Protein AF-A0A9P2WR06-F1 (afdb_monomer)

Secondary structure (DSSP, 8-state):
-------GGGSPPHHHHHHHTT-GGGHHHHHHHHHHHHHH-HHHHHHHHHHHHHSPPPPP---S-SSSSHHHHHHHHHHHHHHH--

pLDDT: mean 89.12, std 10.19, range [50.53, 98.12]

Foldseek 3Di:
DDDPDDLVQLFADPVLCVVPVVDPVCQVVSLVVSLVSCVVPVPSLVVVLVVVVVDPDDDDDDDPDPCRDSVNSSVVSSVVVNVVPD

Sequence (86 aa):
MHVDGWLRQVAPSSELRRWFGHLPERWEEFQDRYRDELARDPEGIDVLVDAARHAPVTLLYSAADTERNNAVVLRSYVIEQLGARD

Nearest PDB structures (foldseek):
  2lem-assembly1_A  TM=2.740E-01  e=8.482E+00  Mus musculus
  5oy0-assembly1_L  TM=2.189E-01  e=6.266E+00  Synechocystis sp. PCC 6803

Structure (mmCIF, N/CA/C/O backbone):
data_AF-A0A9P2WR06-F1
#
_entry.id   AF-A0A9P2WR06-F1
#
loop_
_atom_site.group_PDB
_atom_site.id
_atom_site.type_symbol
_atom_site.label_atom_id
_atom_site.label_alt_id
_atom_site.label_comp_id
_atom_site.label_asym_id
_atom_site.label_entity_id
_atom_site.label_seq_id
_atom_site.pdbx_PDB_ins_code
_atom_site.Cartn_x
_atom_site.Cartn_y
_atom_site.Cartn_z
_atom_site.occupancy
_atom_site.B_iso_or_equiv
_atom_site.auth_seq_id
_atom_site.auth_comp_id
_atom_site.auth_asym_id
_atom_site.auth_atom_id
_atom_site.pdbx_PDB_model_num
ATOM 1 N N . MET A 1 1 ? -12.939 -19.680 -0.533 1.00 50.53 1 MET A N 1
ATOM 2 C CA . MET A 1 1 ? -12.518 -18.394 0.054 1.00 50.53 1 MET A CA 1
ATOM 3 C C . MET A 1 1 ? -13.550 -17.363 -0.364 1.00 50.53 1 MET A C 1
ATOM 5 O O . MET A 1 1 ? -13.748 -17.208 -1.561 1.00 50.53 1 MET A O 1
ATOM 9 N N . HIS A 1 2 ? -14.290 -16.788 0.584 1.00 53.31 2 HIS A N 1
ATOM 10 C CA . HIS A 1 2 ? -15.172 -15.648 0.319 1.00 53.31 2 HIS A CA 1
ATOM 11 C C . HIS A 1 2 ? -14.308 -14.385 0.422 1.00 53.31 2 HIS A C 1
ATOM 13 O O . HIS A 1 2 ? -13.431 -14.337 1.282 1.00 53.31 2 HIS A O 1
ATOM 19 N N . VAL A 1 3 ? -14.474 -13.433 -0.495 1.00 60.09 3 VAL A N 1
ATOM 20 C CA . VAL A 1 3 ? -13.770 -12.145 -0.452 1.00 60.09 3 VAL A CA 1
ATOM 21 C C . VAL A 1 3 ? -14.829 -11.090 -0.186 1.00 60.09 3 VAL A C 1
ATOM 23 O O . VAL A 1 3 ? -15.628 -10.792 -1.068 1.00 60.09 3 VAL A O 1
ATOM 26 N N . ASP A 1 4 ? -14.850 -10.572 1.039 1.00 63.19 4 ASP A N 1
ATOM 27 C CA . ASP A 1 4 ? -15.921 -9.702 1.543 1.00 63.19 4 ASP A CA 1
ATOM 28 C C . ASP A 1 4 ? -15.837 -8.253 1.023 1.00 63.19 4 ASP A C 1
ATOM 30 O O . ASP A 1 4 ? -16.761 -7.466 1.215 1.00 63.19 4 ASP A O 1
ATOM 34 N N . GLY A 1 5 ? -14.763 -7.882 0.313 1.00 64.06 5 GLY A N 1
ATOM 35 C CA . GLY A 1 5 ? -14.622 -6.542 -0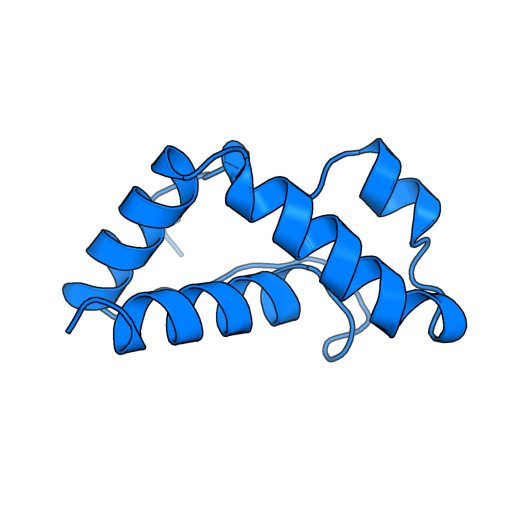.254 1.00 64.06 5 GLY A CA 1
ATOM 36 C C . GLY A 1 5 ? -13.557 -6.424 -1.342 1.00 64.06 5 GLY A C 1
ATOM 37 O O . GLY A 1 5 ? -12.465 -6.982 -1.242 1.00 64.06 5 GLY A O 1
ATOM 38 N N . TRP A 1 6 ? -13.868 -5.647 -2.382 1.00 67.38 6 TRP A N 1
ATOM 39 C CA . TRP A 1 6 ? -12.906 -5.176 -3.379 1.00 67.38 6 TRP A CA 1
ATOM 40 C C . TRP A 1 6 ? -12.697 -3.668 -3.181 1.00 67.38 6 TRP A C 1
ATOM 42 O O . TRP A 1 6 ? -13.364 -2.839 -3.803 1.00 67.38 6 TRP A O 1
ATOM 52 N N . LEU A 1 7 ? -11.772 -3.298 -2.291 1.00 75.69 7 LEU A N 1
ATOM 53 C CA . LEU A 1 7 ? -11.415 -1.900 -2.025 1.00 75.69 7 LEU A CA 1
ATOM 54 C C . LEU A 1 7 ? -10.475 -1.389 -3.118 1.00 75.69 7 LEU A C 1
ATOM 56 O O . LEU A 1 7 ? -9.263 -1.292 -2.962 1.00 75.69 7 LEU A O 1
ATOM 60 N N . ARG A 1 8 ? -11.045 -1.079 -4.282 1.00 77.81 8 ARG A N 1
ATOM 61 C CA . ARG A 1 8 ? -10.267 -0.607 -5.437 1.00 77.81 8 ARG A CA 1
ATOM 62 C C . ARG A 1 8 ? -9.593 0.744 -5.202 1.00 77.81 8 ARG A C 1
ATOM 64 O O . ARG A 1 8 ? -8.624 1.043 -5.887 1.00 77.81 8 ARG A O 1
ATOM 71 N N . GLN A 1 9 ? -10.128 1.520 -4.266 1.00 81.44 9 GLN A N 1
ATOM 72 C CA . GLN A 1 9 ? -9.633 2.832 -3.857 1.00 81.44 9 GLN A CA 1
ATOM 73 C C . GLN A 1 9 ? -8.250 2.757 -3.209 1.00 81.44 9 GLN A C 1
ATOM 75 O O . GLN A 1 9 ? -7.405 3.597 -3.480 1.00 81.44 9 GLN A O 1
ATOM 80 N N . VAL A 1 10 ? -7.970 1.697 -2.442 1.00 90.25 10 VAL A N 1
ATOM 81 C CA . VAL A 1 10 ? -6.666 1.545 -1.780 1.00 90.25 10 VAL A CA 1
ATOM 82 C C . VAL A 1 10 ? -5.620 0.898 -2.681 1.00 90.25 10 VAL A C 1
ATOM 84 O O . VAL A 1 10 ? -4.501 0.678 -2.242 1.00 90.25 10 VAL A O 1
ATOM 87 N N . ALA A 1 11 ? -5.940 0.542 -3.928 1.00 91.50 11 ALA A N 1
ATOM 88 C CA . ALA A 1 11 ? -4.960 -0.012 -4.857 1.00 91.50 11 ALA A CA 1
ATOM 89 C C . ALA A 1 11 ? -4.098 1.109 -5.467 1.00 91.50 11 ALA A C 1
ATOM 91 O O . ALA A 1 11 ? -4.629 2.179 -5.757 1.00 91.50 11 ALA A O 1
ATOM 92 N N . PRO A 1 12 ? -2.804 0.865 -5.747 1.00 93.94 12 PRO A N 1
ATOM 93 C CA . PRO A 1 12 ? -1.977 1.866 -6.407 1.00 93.94 12 PRO A CA 1
ATOM 94 C C . PRO A 1 12 ? -2.531 2.172 -7.797 1.00 93.94 12 PRO A C 1
ATOM 96 O O . PRO A 1 12 ? -3.035 1.281 -8.506 1.00 93.94 12 PRO A O 1
ATOM 99 N N . SER A 1 13 ? -2.384 3.422 -8.221 1.00 94.88 13 SER A N 1
ATOM 100 C CA . SER A 1 13 ? -2.839 3.856 -9.532 1.00 94.88 13 SER A CA 1
ATOM 101 C C . SER A 1 13 ? -2.203 3.024 -10.648 1.00 94.88 13 SER A C 1
ATOM 103 O O . SER A 1 13 ? -1.128 2.424 -10.534 1.00 94.88 13 SER A O 1
ATOM 105 N N . SER A 1 14 ? -2.891 2.949 -11.788 1.00 94.06 14 SER A N 1
ATOM 106 C CA . SER A 1 14 ? -2.355 2.219 -12.943 1.00 94.06 14 SER A CA 1
ATOM 107 C C . SER A 1 14 ? -1.071 2.850 -13.480 1.00 94.06 14 SER A C 1
ATOM 109 O O . SER A 1 14 ? -0.237 2.137 -14.030 1.00 94.06 14 SER A O 1
ATOM 111 N N . GLU A 1 15 ? -0.911 4.162 -13.324 1.00 96.44 15 GLU A N 1
ATOM 112 C CA . GLU A 1 15 ? 0.312 4.870 -13.689 1.00 96.44 15 GLU A CA 1
ATOM 113 C C . GLU A 1 15 ? 1.460 4.487 -12.756 1.00 96.44 15 GLU A C 1
ATOM 115 O O . GLU A 1 15 ? 2.506 4.051 -13.237 1.00 96.44 15 GLU A O 1
ATOM 120 N N . LEU A 1 16 ? 1.234 4.534 -11.440 1.00 96.19 16 LEU A N 1
ATOM 121 C CA . LEU A 1 16 ? 2.251 4.186 -10.455 1.00 96.19 16 LEU A CA 1
ATOM 122 C C . LEU A 1 16 ? 2.689 2.720 -10.572 1.00 96.19 16 LEU A C 1
ATOM 124 O O . LEU A 1 16 ? 3.883 2.430 -10.541 1.00 96.19 16 LEU A O 1
ATOM 128 N N . ARG A 1 17 ? 1.749 1.793 -10.808 1.00 93.88 17 ARG A N 1
ATOM 129 C CA . ARG A 1 17 ? 2.070 0.375 -11.062 1.00 93.88 17 ARG A CA 1
ATOM 130 C C . ARG A 1 17 ? 2.959 0.183 -12.289 1.00 93.88 17 ARG A C 1
ATOM 132 O O . ARG A 1 17 ? 3.926 -0.573 -12.228 1.00 93.88 17 ARG A O 1
ATOM 139 N N . ARG A 1 18 ? 2.642 0.858 -13.401 1.00 95.06 18 ARG A N 1
ATOM 140 C CA . ARG A 1 18 ? 3.454 0.796 -14.630 1.00 95.06 18 ARG A CA 1
ATOM 141 C C . ARG A 1 18 ? 4.829 1.422 -14.425 1.00 95.06 18 ARG A C 1
ATOM 143 O O . ARG A 1 18 ? 5.807 0.890 -14.935 1.00 95.06 18 ARG A O 1
ATOM 150 N N . TRP A 1 19 ? 4.897 2.528 -13.687 1.00 97.06 19 TRP A N 1
ATOM 151 C CA . TRP A 1 19 ? 6.150 3.203 -13.374 1.00 97.06 19 TRP A CA 1
ATOM 152 C C . TRP A 1 19 ? 7.055 2.348 -12.482 1.00 97.06 19 TRP A C 1
ATOM 154 O O . TRP A 1 19 ? 8.247 2.243 -12.763 1.00 97.06 19 TRP A O 1
ATOM 164 N N . PHE A 1 20 ? 6.509 1.696 -11.452 1.00 95.00 20 PHE A N 1
ATOM 165 C CA . PHE A 1 20 ? 7.290 0.806 -10.595 1.00 95.00 20 PHE A CA 1
ATOM 166 C C . PHE A 1 20 ? 7.861 -0.362 -11.395 1.00 95.00 20 PHE A C 1
ATOM 168 O O . PHE A 1 20 ? 9.041 -0.676 -11.266 1.00 95.00 20 PHE A O 1
ATOM 175 N N . GLY A 1 21 ? 7.035 -0.987 -12.243 1.00 92.31 21 GLY A N 1
ATOM 176 C CA . GLY A 1 21 ? 7.478 -2.041 -13.158 1.00 92.31 21 GLY A CA 1
ATOM 177 C C . GLY A 1 21 ? 8.142 -3.240 -12.469 1.00 92.31 21 GLY A C 1
ATOM 178 O O . GLY A 1 21 ? 8.844 -3.990 -13.136 1.00 92.31 21 GLY A O 1
ATOM 179 N N . HIS A 1 22 ? 7.942 -3.406 -11.155 1.00 87.62 22 HIS A N 1
ATOM 180 C CA . HIS A 1 22 ? 8.643 -4.376 -10.305 1.00 87.62 22 HIS A CA 1
ATOM 181 C C . HIS A 1 22 ? 10.176 -4.241 -10.309 1.00 87.62 22 HIS A C 1
ATOM 183 O O . HIS A 1 22 ? 10.884 -5.220 -10.089 1.00 87.62 22 HIS A O 1
ATOM 189 N N . LEU A 1 23 ? 10.692 -3.031 -10.543 1.00 92.62 23 LEU A N 1
ATOM 190 C CA . LEU A 1 23 ? 12.122 -2.735 -10.511 1.00 92.62 23 LEU A CA 1
ATOM 191 C C . LEU A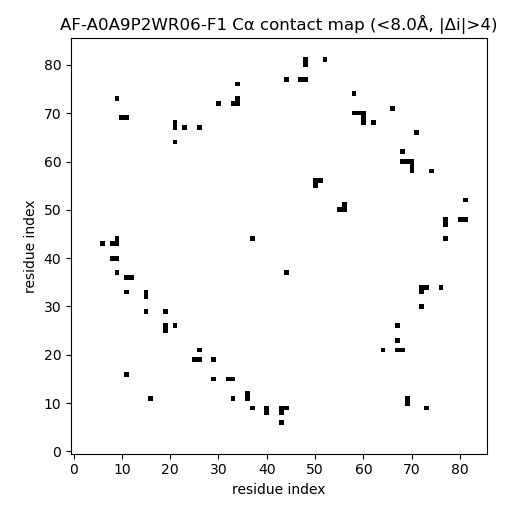 1 23 ? 12.595 -2.516 -9.062 1.00 92.62 23 LEU A C 1
ATOM 193 O O . LEU A 1 23 ? 12.116 -1.575 -8.418 1.00 92.62 23 LEU A O 1
ATOM 197 N N . PRO A 1 24 ? 13.518 -3.339 -8.522 1.00 93.12 24 PRO A N 1
ATOM 198 C CA . PRO A 1 24 ? 13.974 -3.222 -7.135 1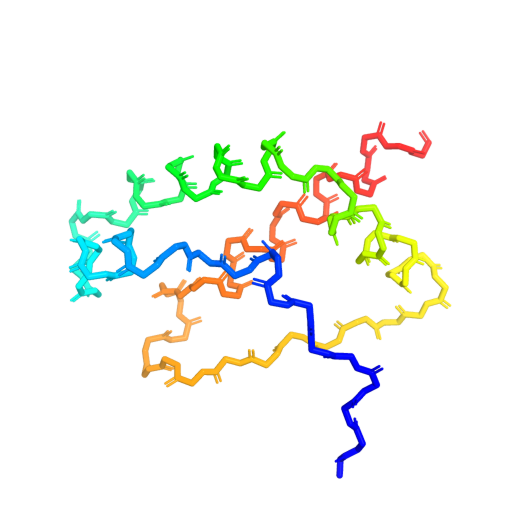.00 93.12 24 PRO A CA 1
ATOM 199 C C . PRO A 1 24 ? 14.542 -1.843 -6.782 1.00 93.12 24 PRO A C 1
ATOM 201 O O . PRO A 1 24 ? 14.314 -1.351 -5.681 1.00 93.12 24 PRO A O 1
ATOM 204 N N . GLU A 1 25 ? 15.226 -1.191 -7.721 1.00 96.38 25 GLU A N 1
ATOM 205 C CA . GLU A 1 25 ? 15.801 0.147 -7.565 1.00 96.38 25 GLU A CA 1
ATOM 206 C C . GLU A 1 25 ? 14.748 1.256 -7.413 1.00 96.38 25 GLU A C 1
ATOM 208 O O . GLU A 1 25 ? 15.065 2.339 -6.935 1.00 96.38 25 GLU A O 1
ATOM 213 N N . ARG A 1 26 ? 13.490 0.990 -7.790 1.00 96.69 26 ARG A N 1
ATOM 214 C CA . ARG A 1 26 ? 12.360 1.922 -7.637 1.00 96.69 26 ARG A CA 1
ATOM 215 C C . ARG A 1 26 ? 11.507 1.623 -6.410 1.00 96.69 26 ARG A C 1
ATOM 217 O O . ARG A 1 26 ? 10.482 2.268 -6.218 1.00 96.69 26 ARG A O 1
ATOM 224 N N . TRP A 1 27 ? 11.871 0.623 -5.607 1.00 96.50 27 TRP A N 1
ATOM 225 C CA . TRP A 1 27 ? 11.017 0.135 -4.525 1.00 96.50 27 TRP A CA 1
ATOM 226 C C . TRP A 1 27 ? 10.795 1.163 -3.414 1.00 96.50 27 TRP A C 1
ATOM 228 O O . TRP A 1 27 ? 9.673 1.313 -2.937 1.00 96.50 27 TRP A O 1
ATOM 238 N N . GLU A 1 28 ? 11.844 1.871 -3.003 1.00 97.50 28 GLU A N 1
ATOM 239 C CA . GLU A 1 28 ? 11.747 2.908 -1.971 1.00 97.50 28 GLU A CA 1
ATOM 240 C C . GLU A 1 28 ? 10.810 4.035 -2.422 1.00 97.50 28 GLU A C 1
ATOM 242 O O . GLU A 1 28 ? 9.783 4.277 -1.794 1.00 97.50 28 GLU A O 1
ATOM 247 N N . GLU A 1 29 ? 11.055 4.603 -3.602 1.00 98.12 29 GLU A N 1
ATOM 248 C CA . GLU A 1 29 ? 10.208 5.664 -4.151 1.00 98.12 29 GLU A CA 1
ATOM 249 C C . GLU A 1 29 ? 8.780 5.177 -4.477 1.00 98.12 29 GLU A C 1
ATOM 251 O O . GLU A 1 29 ? 7.817 5.929 -4.332 1.00 98.12 29 GLU A O 1
ATOM 256 N N . PHE A 1 30 ? 8.588 3.912 -4.872 1.00 97.88 30 PHE A N 1
ATOM 257 C CA . PHE A 1 30 ? 7.244 3.347 -5.027 1.00 97.88 30 PHE A CA 1
ATOM 258 C C . PHE A 1 30 ? 6.471 3.348 -3.706 1.00 97.88 30 PHE A C 1
ATOM 260 O O . PHE A 1 30 ? 5.283 3.672 -3.713 1.00 97.88 30 PHE A O 1
ATOM 267 N N . GLN A 1 31 ? 7.119 2.999 -2.589 1.00 98.00 31 GLN A N 1
ATOM 268 C CA . GLN A 1 31 ? 6.480 3.038 -1.274 1.00 98.00 31 GLN A CA 1
ATOM 269 C C . GLN A 1 31 ? 6.024 4.454 -0.935 1.00 98.00 31 GLN A C 1
ATOM 271 O O . GLN A 1 31 ? 4.864 4.627 -0.571 1.00 98.00 31 GLN A O 1
ATOM 276 N N . ASP A 1 32 ? 6.891 5.451 -1.111 1.00 98.00 32 ASP A N 1
ATOM 277 C CA . ASP A 1 32 ? 6.574 6.849 -0.807 1.00 98.00 32 ASP A CA 1
ATOM 278 C C . ASP A 1 32 ? 5.421 7.364 -1.671 1.00 98.00 32 ASP A C 1
ATOM 280 O O . ASP A 1 32 ? 4.403 7.834 -1.161 1.00 98.00 32 ASP A O 1
ATOM 284 N N . ARG A 1 33 ? 5.515 7.180 -2.992 1.00 98.06 33 ARG A N 1
ATOM 285 C CA . ARG A 1 33 ? 4.477 7.637 -3.926 1.00 98.06 33 ARG A CA 1
ATOM 286 C C . ARG A 1 33 ? 3.144 6.934 -3.696 1.00 98.06 33 ARG A C 1
ATOM 288 O O . ARG A 1 33 ? 2.095 7.555 -3.847 1.00 98.06 33 ARG A O 1
ATOM 295 N N . TYR A 1 34 ? 3.166 5.654 -3.331 1.00 97.56 34 TYR A N 1
ATOM 296 C CA . TYR A 1 34 ? 1.942 4.920 -3.036 1.00 97.56 34 TYR A CA 1
ATOM 297 C C . TYR A 1 34 ? 1.338 5.352 -1.696 1.00 97.56 34 TYR A C 1
ATOM 299 O O . TYR A 1 34 ? 0.132 5.560 -1.625 1.00 97.56 34 TYR A O 1
ATOM 307 N N . ARG A 1 35 ? 2.152 5.578 -0.657 1.00 97.19 35 ARG A N 1
ATOM 308 C CA . ARG A 1 35 ? 1.693 6.164 0.616 1.00 97.19 35 ARG A CA 1
ATOM 309 C C . ARG A 1 35 ? 1.035 7.528 0.397 1.00 97.19 35 ARG A C 1
ATOM 311 O O . ARG A 1 35 ? -0.015 7.789 0.977 1.00 97.19 35 ARG A O 1
ATOM 318 N N . ASP A 1 36 ? 1.587 8.352 -0.490 1.00 96.88 36 ASP A N 1
ATOM 319 C CA . ASP A 1 36 ? 0.974 9.622 -0.878 1.00 96.88 36 ASP A CA 1
ATOM 320 C C . ASP A 1 36 ? -0.368 9.437 -1.609 1.00 96.88 36 ASP A C 1
ATOM 322 O O . ASP A 1 36 ? -1.271 10.257 -1.456 1.00 96.88 36 ASP A O 1
ATOM 326 N N . GLU A 1 37 ? -0.525 8.407 -2.448 1.00 96.12 37 GLU A N 1
ATOM 327 C CA . GLU A 1 37 ? -1.825 8.078 -3.058 1.00 96.12 37 GLU A CA 1
ATOM 328 C C . GLU A 1 37 ? -2.845 7.666 -1.987 1.00 96.12 37 GLU A C 1
ATOM 330 O O . GLU A 1 37 ? -3.960 8.183 -1.991 1.00 96.12 37 GLU A O 1
ATOM 335 N N . LEU A 1 38 ? -2.449 6.818 -1.032 1.00 95.56 38 LEU A N 1
ATOM 336 C CA . LEU A 1 38 ? -3.308 6.386 0.076 1.00 95.56 38 LEU A CA 1
ATOM 337 C C . LEU A 1 38 ? -3.734 7.559 0.970 1.00 95.56 38 LEU A C 1
ATOM 339 O O . LEU A 1 38 ? -4.892 7.647 1.363 1.00 95.56 38 LEU A O 1
ATOM 343 N N . ALA A 1 39 ? -2.826 8.497 1.250 1.00 93.88 39 ALA A N 1
ATOM 344 C CA . ALA A 1 39 ? -3.125 9.679 2.058 1.00 93.88 39 ALA A CA 1
ATOM 345 C C . ALA A 1 39 ? -4.127 10.643 1.391 1.00 93.88 39 ALA A C 1
ATOM 347 O O . ALA A 1 39 ? -4.746 11.454 2.079 1.00 93.88 39 ALA A O 1
ATOM 348 N N . ARG A 1 40 ? -4.289 10.578 0.061 1.00 92.44 40 ARG A N 1
ATOM 349 C CA . ARG A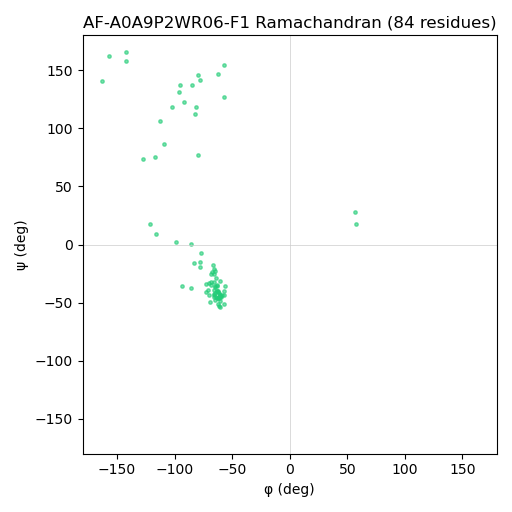 1 40 ? -5.252 11.404 -0.688 1.00 92.44 40 ARG A CA 1
ATOM 350 C C . ARG A 1 40 ? -6.669 10.830 -0.696 1.00 92.44 40 ARG A C 1
ATOM 352 O O . ARG A 1 40 ? -7.591 11.573 -1.020 1.00 92.44 40 ARG A O 1
ATOM 359 N N . ASP A 1 41 ? -6.839 9.558 -0.343 1.00 84.31 41 ASP A N 1
ATOM 360 C CA . ASP A 1 41 ? -8.140 8.888 -0.240 1.00 84.31 41 ASP A CA 1
ATOM 361 C C . ASP A 1 41 ? -8.290 8.215 1.140 1.00 84.31 41 ASP A C 1
ATOM 363 O O . ASP A 1 41 ? -8.159 6.992 1.277 1.00 84.31 41 ASP A O 1
ATOM 367 N N . PRO A 1 42 ? -8.514 9.016 2.201 1.00 87.00 42 PRO A N 1
ATOM 368 C CA . PRO A 1 42 ? -8.598 8.498 3.562 1.00 87.00 42 PRO A CA 1
ATOM 369 C C . PRO A 1 42 ? -9.815 7.592 3.780 1.00 87.00 42 PRO A C 1
ATOM 371 O O . PRO A 1 42 ? -9.745 6.707 4.625 1.00 87.00 42 PRO A O 1
ATOM 374 N N . GLU A 1 43 ? -10.898 7.743 3.008 1.00 88.12 43 GLU A N 1
ATOM 375 C CA . GLU A 1 43 ? -12.121 6.946 3.187 1.00 88.12 43 GLU A CA 1
ATOM 376 C C . GLU A 1 43 ? -11.859 5.451 2.966 1.00 88.12 43 GLU A C 1
ATOM 378 O O . GLU A 1 43 ? -12.249 4.616 3.787 1.00 88.12 43 GLU A O 1
ATOM 383 N N . GLY A 1 44 ? -11.140 5.098 1.895 1.00 88.06 44 GLY A N 1
ATOM 384 C CA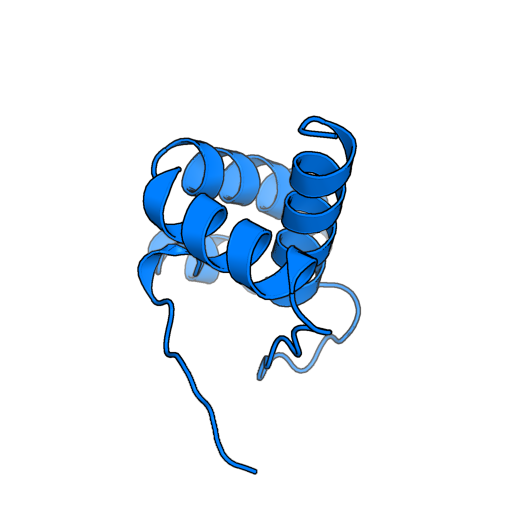 . GLY A 1 44 ? -10.785 3.705 1.618 1.00 88.06 44 GLY A CA 1
ATOM 385 C C . GLY A 1 44 ? -9.889 3.094 2.701 1.00 88.06 44 GLY A C 1
ATOM 386 O O . GLY A 1 44 ? -10.019 1.911 3.030 1.00 88.06 44 GLY A O 1
ATOM 387 N N . ILE A 1 45 ? -8.999 3.905 3.279 1.00 91.81 45 ILE A N 1
ATOM 388 C CA . ILE A 1 45 ? -8.134 3.506 4.392 1.00 91.81 45 ILE A CA 1
ATOM 389 C C . ILE A 1 45 ? -8.936 3.325 5.675 1.00 91.81 45 ILE A C 1
ATOM 391 O O . ILE A 1 45 ? -8.726 2.340 6.378 1.00 91.81 45 ILE A O 1
ATOM 395 N N . ASP A 1 46 ? -9.863 4.227 5.973 1.00 90.81 46 ASP A N 1
ATOM 396 C CA . ASP A 1 46 ? -10.662 4.183 7.193 1.00 90.81 46 ASP A CA 1
ATOM 397 C C . ASP A 1 46 ? -11.542 2.934 7.239 1.00 90.81 46 ASP A C 1
ATOM 399 O O . ASP A 1 46 ? -11.589 2.270 8.272 1.00 90.81 46 ASP A O 1
ATOM 403 N N . VAL A 1 47 ? -12.131 2.531 6.106 1.00 89.19 47 VAL A N 1
ATOM 404 C CA . VAL A 1 47 ? -12.851 1.249 5.993 1.00 89.19 47 VAL A CA 1
ATOM 405 C C . VAL A 1 47 ? -11.938 0.064 6.315 1.00 89.19 47 VAL A C 1
ATOM 407 O O . VAL A 1 47 ? -12.337 -0.867 7.015 1.00 89.19 47 VAL A O 1
ATOM 410 N N . LEU A 1 48 ? -10.703 0.080 5.809 1.00 89.88 48 LEU A N 1
ATOM 411 C CA . LEU A 1 48 ? -9.755 -1.014 6.009 1.00 89.88 48 LEU A CA 1
ATOM 412 C C . LEU A 1 48 ? -9.238 -1.075 7.454 1.00 89.88 48 LEU A C 1
ATOM 414 O O . LEU A 1 48 ? -9.091 -2.163 8.010 1.00 89.88 48 LEU A O 1
ATOM 418 N N . VAL A 1 49 ? -8.986 0.086 8.062 1.00 92.12 49 VAL A N 1
ATOM 419 C CA . VAL A 1 49 ? -8.582 0.224 9.467 1.00 92.12 49 VAL A CA 1
ATOM 420 C C . VAL A 1 49 ? -9.713 -0.220 10.391 1.00 92.12 49 VAL A C 1
ATOM 422 O O . VAL A 1 49 ? -9.466 -0.990 11.316 1.00 92.12 49 VAL A O 1
ATOM 425 N N . ASP A 1 50 ? -10.952 0.199 10.128 1.00 91.56 50 ASP A N 1
ATOM 426 C CA . ASP A 1 50 ? -12.117 -0.224 10.905 1.00 91.56 50 ASP A CA 1
ATOM 427 C C . ASP A 1 50 ? -12.326 -1.742 10.819 1.00 91.56 50 ASP A C 1
ATOM 429 O O . ASP A 1 50 ? -12.448 -2.414 11.845 1.00 91.56 50 ASP A O 1
ATOM 433 N N . ALA A 1 51 ? -12.241 -2.325 9.620 1.00 90.38 51 ALA A N 1
ATOM 434 C CA . ALA A 1 51 ? -12.297 -3.776 9.454 1.00 90.38 51 ALA A CA 1
ATOM 435 C C . ALA A 1 51 ? -11.196 -4.492 10.261 1.00 90.38 51 ALA A C 1
ATOM 437 O O . ALA A 1 51 ? -11.474 -5.476 10.949 1.00 90.38 51 ALA A O 1
ATOM 438 N N . ALA A 1 52 ? -9.965 -3.967 10.231 1.00 91.62 52 ALA A N 1
ATOM 439 C CA . ALA A 1 52 ? -8.822 -4.531 10.946 1.00 91.62 52 ALA A CA 1
ATOM 440 C C . ALA A 1 52 ? -8.927 -4.430 12.479 1.00 91.62 52 ALA A C 1
ATOM 442 O O . ALA A 1 52 ? -8.311 -5.237 13.178 1.00 91.62 52 ALA A O 1
ATOM 443 N N . ARG A 1 53 ? -9.716 -3.486 13.011 1.00 91.62 53 ARG A N 1
ATOM 444 C CA . ARG A 1 53 ? -10.018 -3.388 14.452 1.00 91.62 53 ARG A CA 1
ATOM 445 C C . ARG A 1 53 ? -10.964 -4.480 14.931 1.00 91.62 53 ARG A C 1
ATOM 447 O O . ARG A 1 53 ? -10.853 -4.934 16.066 1.00 91.62 53 ARG A O 1
ATOM 454 N N . HIS A 1 54 ? -11.891 -4.899 14.075 1.00 90.19 54 HIS A N 1
ATOM 455 C CA . HIS A 1 54 ? -12.907 -5.886 14.430 1.00 90.19 54 HIS A CA 1
ATOM 456 C C . HIS A 1 54 ? -12.419 -7.327 14.246 1.00 90.19 54 HIS A C 1
ATOM 458 O O . HIS A 1 54 ? -12.775 -8.202 15.038 1.00 90.19 54 HIS A O 1
ATOM 464 N N . ALA A 1 55 ? -11.622 -7.594 13.208 1.00 89.06 55 ALA A N 1
ATOM 465 C CA . ALA A 1 55 ? -11.120 -8.929 12.903 1.00 89.06 55 ALA A CA 1
ATOM 466 C C . ALA A 1 55 ? -9.831 -8.887 12.060 1.00 89.06 55 ALA A C 1
ATOM 468 O O . ALA A 1 55 ? -9.543 -7.884 11.407 1.00 89.06 55 ALA A O 1
ATOM 469 N N . PRO A 1 56 ? -9.059 -9.990 12.004 1.00 89.69 56 PRO A N 1
ATOM 470 C CA . PRO A 1 56 ? -7.917 -10.083 11.105 1.00 89.69 56 PRO A CA 1
ATOM 471 C C . PRO A 1 56 ? -8.314 -9.859 9.639 1.00 89.69 56 PRO A C 1
ATOM 473 O O . PRO A 1 56 ? -9.175 -10.556 9.102 1.00 89.69 56 PRO A O 1
ATOM 476 N N . VAL A 1 57 ? -7.625 -8.935 8.969 1.00 90.19 57 VAL A N 1
ATOM 477 C CA . VAL A 1 57 ? -7.791 -8.667 7.534 1.00 90.19 57 VAL A CA 1
ATOM 478 C C . VAL A 1 57 ? -6.733 -9.423 6.734 1.00 90.19 57 VAL A C 1
ATOM 480 O O . VAL A 1 57 ? -5.539 -9.347 7.023 1.00 90.19 57 VAL A O 1
ATOM 483 N N . THR A 1 58 ? -7.164 -10.132 5.689 1.00 90.25 58 THR A N 1
ATOM 484 C CA . THR A 1 58 ? -6.265 -10.798 4.735 1.00 90.25 58 THR A CA 1
ATOM 485 C C . THR A 1 58 ? -6.166 -9.984 3.449 1.00 90.25 58 THR A C 1
ATOM 487 O O . THR A 1 58 ? -7.158 -9.811 2.746 1.00 90.25 58 THR A O 1
ATOM 490 N N . LEU A 1 59 ? -4.960 -9.516 3.114 1.00 90.12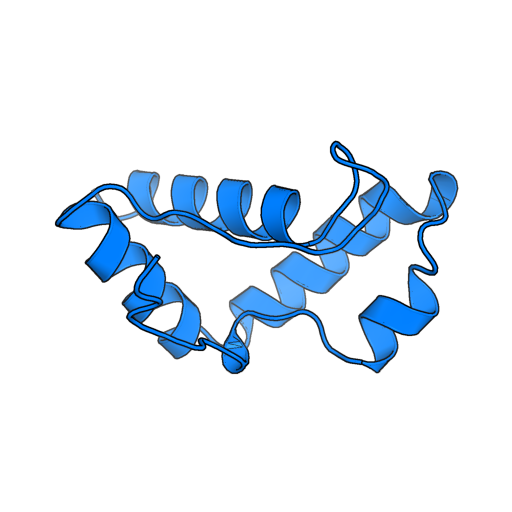 59 LEU A N 1
ATOM 491 C CA . LEU A 1 59 ? -4.691 -8.822 1.853 1.00 90.12 59 LEU A CA 1
ATOM 492 C C . LEU A 1 59 ? -4.246 -9.820 0.783 1.00 90.12 59 LEU A C 1
ATOM 494 O O . LEU A 1 59 ? -3.252 -10.526 0.949 1.00 90.12 59 LEU A O 1
ATOM 498 N N . LEU A 1 60 ? -4.973 -9.856 -0.331 1.00 88.19 60 LEU A N 1
ATOM 499 C CA . LEU A 1 60 ? -4.647 -10.690 -1.483 1.00 88.19 60 LEU A CA 1
ATOM 500 C C . LEU A 1 60 ? -3.849 -9.893 -2.519 1.00 88.19 60 LEU A C 1
ATOM 502 O O . LEU A 1 60 ? -4.183 -8.751 -2.830 1.00 88.19 60 LEU A O 1
ATOM 506 N N . TYR A 1 61 ? -2.816 -10.515 -3.085 1.00 88.19 61 TYR A N 1
ATOM 507 C CA . TYR A 1 61 ? -1.999 -9.948 -4.158 1.00 88.19 61 TYR A CA 1
ATOM 508 C C . TYR A 1 61 ? -1.607 -11.031 -5.170 1.00 88.19 61 TYR A C 1
ATOM 510 O O . TYR A 1 61 ? -1.618 -12.218 -4.856 1.00 88.19 61 TYR A O 1
ATOM 518 N N . SER A 1 62 ? -1.269 -10.618 -6.395 1.00 85.44 62 SER A N 1
ATOM 519 C CA . SER A 1 62 ? -0.893 -11.516 -7.502 1.00 85.44 62 SER A CA 1
ATOM 520 C C . SER A 1 62 ? 0.515 -11.247 -8.051 1.00 85.44 62 SER A C 1
ATOM 522 O O . SER A 1 62 ? 0.820 -11.620 -9.183 1.00 85.44 62 SER A O 1
ATOM 524 N N . ALA A 1 63 ? 1.353 -10.535 -7.295 1.00 85.56 63 ALA A N 1
ATOM 525 C CA . ALA A 1 63 ? 2.738 -10.260 -7.667 1.00 85.56 63 ALA A CA 1
ATOM 526 C C . ALA A 1 63 ? 3.624 -11.487 -7.406 1.00 85.56 63 ALA A C 1
ATOM 528 O O . ALA A 1 63 ? 3.457 -12.164 -6.395 1.00 85.56 63 ALA A O 1
ATOM 529 N N . ALA A 1 64 ? 4.576 -11.749 -8.306 1.00 85.00 64 ALA A N 1
ATOM 530 C CA . ALA A 1 64 ? 5.545 -12.834 -8.136 1.00 85.00 64 ALA A CA 1
ATOM 531 C C . ALA A 1 64 ? 6.558 -12.544 -7.014 1.00 85.00 64 ALA A C 1
ATOM 533 O O . ALA A 1 64 ? 6.996 -13.465 -6.332 1.00 85.00 64 ALA A O 1
ATOM 534 N N . ASP A 1 65 ? 6.910 -11.269 -6.814 1.00 87.88 65 ASP A N 1
ATOM 535 C CA . ASP A 1 65 ? 7.745 -10.830 -5.696 1.00 87.88 65 ASP A CA 1
ATOM 536 C C . ASP A 1 65 ? 6.880 -10.666 -4.435 1.00 87.88 65 ASP A C 1
ATOM 538 O O . ASP A 1 65 ? 6.006 -9.794 -4.347 1.00 87.88 65 ASP A O 1
ATOM 542 N N . THR A 1 66 ? 7.120 -11.534 -3.455 1.00 86.31 66 THR A N 1
ATOM 543 C CA . THR A 1 66 ? 6.393 -11.555 -2.183 1.00 86.31 66 THR A CA 1
ATOM 544 C C . THR A 1 66 ? 6.855 -10.467 -1.213 1.00 86.31 66 THR A C 1
ATOM 546 O O . THR A 1 66 ? 6.115 -10.131 -0.292 1.00 86.31 66 THR A O 1
ATOM 549 N N . GLU A 1 67 ? 8.050 -9.908 -1.412 1.00 89.31 67 GLU A N 1
ATOM 550 C CA . GLU A 1 67 ? 8.640 -8.866 -0.565 1.00 89.31 67 GLU A CA 1
ATOM 551 C C . GLU A 1 67 ? 8.347 -7.457 -1.097 1.00 89.31 67 GLU A C 1
ATOM 553 O O . GLU A 1 67 ? 8.134 -6.532 -0.314 1.00 89.31 67 GLU A O 1
ATOM 558 N N . ARG A 1 68 ? 8.316 -7.283 -2.426 1.00 91.94 68 ARG A N 1
ATOM 559 C CA . ARG A 1 68 ? 8.164 -5.980 -3.097 1.00 91.94 68 ARG A CA 1
ATOM 560 C C . ARG A 1 68 ? 6.883 -5.922 -3.920 1.00 91.94 68 ARG A C 1
ATOM 562 O O . ARG A 1 68 ? 6.880 -5.999 -5.151 1.00 91.94 68 ARG A O 1
ATOM 569 N N . ASN A 1 69 ? 5.763 -5.773 -3.223 1.00 92.75 69 ASN A N 1
ATOM 570 C CA . ASN A 1 69 ? 4.450 -5.614 -3.841 1.00 92.75 69 ASN A CA 1
ATOM 571 C C . ASN A 1 69 ? 3.567 -4.624 -3.075 1.00 92.75 69 ASN A C 1
ATOM 573 O O . ASN A 1 69 ? 3.824 -4.265 -1.928 1.00 92.75 69 ASN A O 1
ATOM 577 N N . ASN A 1 70 ? 2.480 -4.197 -3.710 1.00 92.38 70 ASN A N 1
ATOM 578 C CA . ASN A 1 70 ? 1.563 -3.215 -3.142 1.00 92.38 70 ASN A CA 1
ATOM 579 C C . ASN A 1 70 ? 0.906 -3.674 -1.827 1.00 92.38 70 ASN A C 1
ATOM 581 O O . ASN A 1 70 ? 0.645 -2.837 -0.971 1.00 92.38 70 ASN A O 1
ATOM 585 N N . ALA A 1 71 ? 0.667 -4.975 -1.621 1.00 94.12 71 ALA A N 1
ATOM 586 C CA . ALA A 1 71 ? 0.063 -5.450 -0.377 1.00 94.12 71 ALA A CA 1
ATOM 587 C C . ALA A 1 71 ? 1.003 -5.286 0.826 1.00 94.12 71 ALA A C 1
ATOM 589 O O . ALA A 1 71 ? 0.525 -4.996 1.920 1.00 94.12 71 ALA A O 1
ATOM 590 N N . VAL A 1 72 ? 2.322 -5.398 0.629 1.00 95.31 72 VAL A N 1
ATOM 591 C CA . VAL A 1 72 ? 3.315 -5.124 1.683 1.00 95.31 72 VAL A CA 1
ATOM 592 C C . VAL A 1 72 ? 3.250 -3.662 2.124 1.00 95.31 72 VAL A C 1
ATOM 594 O O . VAL A 1 72 ? 3.182 -3.390 3.322 1.00 95.31 72 VAL A O 1
ATOM 597 N N . VAL A 1 73 ? 3.196 -2.724 1.174 1.00 96.50 73 VAL A N 1
ATOM 598 C CA . VAL A 1 73 ? 3.100 -1.287 1.487 1.00 96.50 73 VAL A CA 1
ATOM 599 C C . VAL A 1 73 ? 1.775 -0.962 2.175 1.00 96.50 73 VAL A C 1
ATOM 601 O O . VAL A 1 73 ? 1.770 -0.315 3.221 1.00 96.50 73 VAL A O 1
ATOM 604 N N . LEU A 1 74 ? 0.661 -1.462 1.629 1.00 95.56 74 LEU A N 1
ATOM 605 C CA . LEU A 1 74 ? -0.674 -1.241 2.183 1.00 95.56 74 LEU A CA 1
ATOM 606 C C . LEU A 1 74 ? -0.787 -1.794 3.607 1.00 95.56 74 LEU A C 1
ATOM 608 O O . LEU A 1 74 ? -1.310 -1.116 4.487 1.00 95.56 74 LEU A O 1
ATOM 612 N N . ARG A 1 75 ? -0.253 -2.997 3.859 1.00 95.25 75 ARG A N 1
ATOM 613 C CA . ARG A 1 75 ? -0.212 -3.594 5.199 1.00 95.25 75 ARG A CA 1
ATOM 614 C C . ARG A 1 75 ? 0.507 -2.685 6.189 1.00 95.25 75 ARG A C 1
ATOM 616 O O . ARG A 1 75 ? -0.025 -2.435 7.267 1.00 95.25 75 ARG A O 1
ATOM 623 N N . SER A 1 7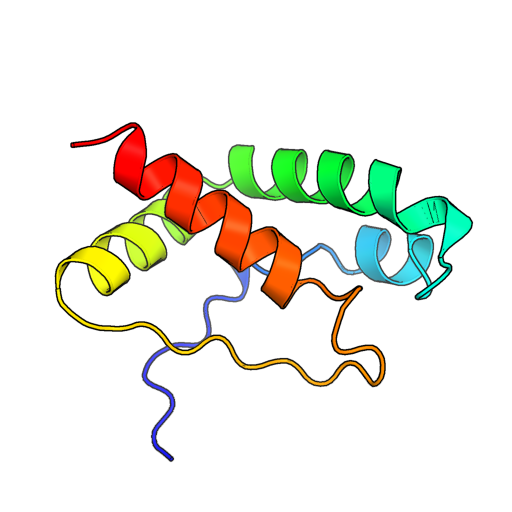6 ? 1.712 -2.230 5.845 1.00 96.12 76 SER A N 1
ATOM 624 C CA . SER A 1 76 ? 2.503 -1.361 6.722 1.00 96.12 76 SER A CA 1
ATOM 625 C C . SER A 1 76 ? 1.762 -0.060 7.018 1.00 96.12 76 SER A C 1
ATOM 627 O O . SER A 1 76 ? 1.631 0.309 8.180 1.00 96.12 76 SER A O 1
ATOM 629 N N . TYR A 1 77 ? 1.178 0.565 5.993 1.00 96.00 77 TYR A N 1
ATOM 630 C CA . TYR A 1 77 ? 0.406 1.794 6.152 1.00 96.00 77 TYR A CA 1
ATOM 631 C C . TYR A 1 77 ? -0.814 1.614 7.072 1.00 96.00 77 TYR A C 1
ATOM 633 O O . TYR A 1 77 ? -1.031 2.420 7.969 1.00 96.00 77 TYR A O 1
ATOM 641 N N . VAL A 1 78 ? -1.586 0.531 6.919 1.00 94.44 78 VAL A N 1
ATOM 642 C CA . VAL A 1 78 ? -2.750 0.249 7.786 1.00 94.44 78 VAL A CA 1
ATOM 643 C C . VAL A 1 78 ? -2.336 0.027 9.241 1.00 94.44 78 VAL A C 1
ATOM 645 O O . VAL A 1 78 ? -3.009 0.518 10.141 1.00 94.44 78 VAL A O 1
ATOM 648 N N . ILE A 1 79 ? -1.227 -0.677 9.490 1.00 94.62 79 ILE A N 1
ATOM 649 C CA . ILE A 1 79 ? -0.709 -0.890 10.853 1.00 94.62 79 ILE A CA 1
ATOM 650 C C . ILE A 1 79 ? -0.276 0.434 11.491 1.00 94.62 79 ILE A C 1
ATOM 652 O O . ILE A 1 79 ? -0.571 0.669 12.661 1.00 94.62 79 ILE A O 1
ATOM 656 N N . GLU A 1 80 ? 0.382 1.308 10.728 1.00 95.00 8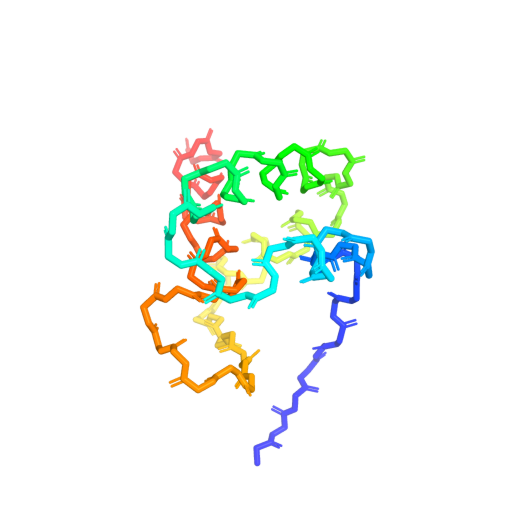0 GLU A N 1
ATOM 657 C CA . GLU A 1 80 ? 0.742 2.654 11.185 1.00 95.00 80 GLU A CA 1
ATOM 658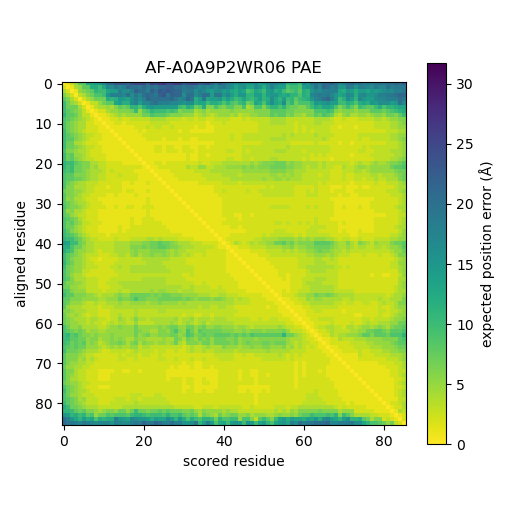 C C . GLU A 1 80 ? -0.512 3.474 11.539 1.00 95.00 80 GLU A C 1
ATOM 660 O O . GLU A 1 80 ? -0.550 4.110 12.591 1.00 95.00 80 GLU A O 1
ATOM 665 N N . GLN A 1 81 ? -1.565 3.409 10.715 1.00 93.81 81 GLN A N 1
ATOM 666 C CA . GLN A 1 81 ? -2.833 4.095 10.988 1.00 93.81 81 GLN A CA 1
ATOM 667 C C . GLN A 1 81 ? -3.588 3.510 12.187 1.00 93.81 81 GLN A C 1
ATOM 669 O O . GLN A 1 81 ? -4.209 4.269 12.922 1.00 93.81 81 GLN A O 1
ATOM 674 N N . LEU A 1 82 ? -3.532 2.193 12.410 1.00 91.25 82 LEU A N 1
ATOM 675 C CA . LEU A 1 82 ? -4.104 1.561 13.603 1.00 91.25 82 LEU A CA 1
ATOM 676 C C . LEU A 1 82 ? -3.445 2.116 14.871 1.00 91.25 82 LEU A C 1
ATOM 678 O O . LEU A 1 82 ? -4.137 2.659 15.722 1.00 91.25 82 LEU A O 1
ATOM 682 N N . GLY A 1 83 ? -2.110 2.078 14.945 1.00 89.31 83 GLY A N 1
ATOM 683 C CA . GLY A 1 83 ? -1.376 2.550 16.123 1.00 89.31 83 GLY A CA 1
ATOM 684 C C . GLY A 1 83 ? -1.440 4.064 16.352 1.00 89.31 83 GLY A C 1
ATOM 685 O O . GLY A 1 83 ? -1.300 4.514 17.483 1.00 89.31 83 GLY A O 1
ATOM 686 N N . ALA A 1 84 ? -1.655 4.866 15.305 1.00 84.12 84 ALA A N 1
ATOM 687 C CA . ALA A 1 84 ? -1.817 6.316 15.432 1.00 84.12 84 ALA A CA 1
ATOM 688 C C . ALA A 1 84 ? -3.210 6.745 15.934 1.00 84.12 84 ALA A C 1
ATOM 690 O O . ALA A 1 84 ? -3.394 7.913 16.277 1.00 84.12 84 ALA A O 1
ATOM 691 N N . ARG A 1 85 ? -4.200 5.842 15.916 1.00 71.56 85 ARG A N 1
ATOM 692 C CA . ARG A 1 85 ? -5.621 6.140 16.174 1.00 71.56 85 ARG A CA 1
ATOM 693 C C . ARG A 1 85 ? -6.171 5.449 17.426 1.00 71.56 85 ARG A C 1
ATOM 695 O O . ARG A 1 85 ? -7.393 5.460 17.607 1.00 71.56 85 ARG A O 1
ATOM 702 N N . ASP A 1 86 ? -5.300 4.838 18.221 1.00 58.53 86 ASP A N 1
ATOM 703 C CA . ASP A 1 86 ? -5.610 4.159 19.485 1.00 58.53 86 ASP A CA 1
ATOM 704 C C . ASP A 1 86 ? -5.351 5.055 20.710 1.00 58.53 86 ASP A C 1
ATOM 706 O O . ASP A 1 86 ? -4.513 5.984 20.619 1.00 58.53 86 ASP A O 1
#

Radius of gyration: 12.9 Å; Cα contacts (8 Å, |Δi|>4): 49; chains: 1; bounding box: 32×30×34 Å

Organism: NCBI:txid1169414

Mean predicted aligned error: 4.2 Å

Solvent-accessible surface area (backbone atoms only — not comparable to full-atom values): 5459 Å² total; per-residue (Å²): 136,86,79,97,72,86,69,68,75,67,49,73,50,75,65,56,53,62,69,35,63,83,40,75,93,37,46,67,62,44,46,54,58,42,51,55,54,45,69,73,43,52,68,52,49,48,57,52,41,53,49,48,72,78,42,92,74,84,84,84,79,89,63,89,51,85,81,72,40,69,58,56,50,51,51,53,52,44,53,52,53,48,69,72,71,109

InterPro domains:
  IPR052552 YeaO-like [PF22752] (2-86)
  IPR052552 YeaO-like [PTHR36849] (2-79)